Protein AF-A0A963LQV2-F1 (afdb_monomer)

Mean predicted aligned error: 3.37 Å

Sequence (113 aa):
MKPPLTIAIDGPAASGKGTLARLLAGHYGLRHLDTGLTYRAVAKALLDAGQPLDDEAAAEAAARALDLGAMDRAVLADHAVGEAASKVAVMPVVRRALVDKQRAFAASGNGAI

Solvent-accessible surface area (backbone atoms only — not comparable to full-atom values): 6453 Å² total; per-residue (Å²): 132,82,78,56,56,66,50,87,86,84,78,67,87,90,72,50,53,73,59,52,42,52,51,50,14,65,74,72,69,33,47,67,57,71,70,86,48,50,46,18,50,32,31,43,53,31,57,77,68,73,44,66,70,81,40,63,68,62,44,28,52,41,32,65,68,55,62,76,90,73,68,55,62,81,72,45,66,36,66,69,33,45,60,43,11,58,58,41,59,73,37,67,62,29,51,51,39,42,50,55,50,52,52,52,53,31,72,37,87,73,9,19,50

Structure (mmCIF, N/CA/C/O backbone):
data_AF-A0A963LQV2-F1
#
_entry.id   AF-A0A963LQV2-F1
#
loop_
_atom_site.group_PDB
_atom_site.id
_atom_site.type_symbol
_atom_site.label_atom_id
_atom_site.label_alt_id
_atom_site.label_comp_id
_atom_site.label_asym_id
_atom_site.label_entity_id
_atom_site.label_seq_id
_atom_site.pdbx_PDB_ins_code
_atom_site.Cartn_x
_atom_site.Cartn_y
_atom_site.Cartn_z
_atom_site.occupancy
_atom_site.B_iso_or_equiv
_atom_site.auth_seq_id
_atom_site.auth_comp_id
_atom_site.auth_asym_id
_atom_site.auth_atom_id
_atom_site.pdbx_PDB_model_num
ATOM 1 N N . MET A 1 1 ? -21.753 19.835 6.270 1.00 64.31 1 MET A N 1
ATOM 2 C CA . MET A 1 1 ? -21.674 18.402 6.641 1.00 64.31 1 MET A CA 1
ATOM 3 C C . MET A 1 1 ? -20.402 18.170 7.441 1.00 64.31 1 MET A C 1
ATOM 5 O O . MET A 1 1 ? -19.419 18.851 7.177 1.00 64.31 1 MET A O 1
ATOM 9 N N . LYS A 1 2 ? -20.423 17.264 8.425 1.00 72.31 2 LYS A N 1
ATOM 10 C CA . LYS A 1 2 ? -19.220 16.879 9.179 1.00 72.31 2 LYS A CA 1
ATOM 11 C C . LYS A 1 2 ? -18.332 16.002 8.277 1.00 72.31 2 LYS A C 1
ATOM 13 O O . LYS A 1 2 ? -18.893 15.140 7.600 1.00 72.31 2 LYS A O 1
ATOM 18 N N . PRO A 1 3 ? -17.004 16.217 8.226 1.00 78.69 3 PRO A N 1
ATOM 19 C CA . PRO A 1 3 ? -16.119 15.348 7.458 1.00 78.69 3 PRO A CA 1
ATOM 20 C C . PRO A 1 3 ? -16.177 13.903 7.988 1.00 78.69 3 PRO A C 1
ATOM 22 O O . PRO A 1 3 ? -16.439 13.710 9.182 1.00 78.69 3 PRO A O 1
ATOM 25 N N . PRO A 1 4 ? -15.953 12.898 7.121 1.00 87.38 4 PRO A N 1
ATOM 26 C CA . PRO A 1 4 ? -15.939 11.496 7.527 1.00 87.38 4 PRO A CA 1
ATOM 27 C C . PRO A 1 4 ? -14.866 11.242 8.596 1.00 87.38 4 PRO A C 1
ATOM 29 O O . PRO A 1 4 ? -13.792 11.850 8.574 1.00 87.38 4 PRO A O 1
ATOM 32 N N . LEU A 1 5 ? -15.156 10.355 9.553 1.00 93.75 5 LEU A N 1
ATOM 33 C CA . LEU A 1 5 ? -14.223 10.031 10.633 1.00 93.75 5 LEU A CA 1
ATOM 34 C C . LEU A 1 5 ? -13.045 9.232 10.063 1.00 93.75 5 LEU A C 1
ATOM 36 O O . LEU A 1 5 ? -13.233 8.139 9.540 1.00 93.75 5 LEU A O 1
ATOM 40 N N . THR A 1 6 ? -11.837 9.782 10.174 1.00 95.19 6 THR A N 1
ATOM 41 C CA . THR A 1 6 ? -10.597 9.104 9.778 1.00 95.19 6 THR A CA 1
ATOM 42 C C . THR A 1 6 ? -9.726 8.885 11.006 1.00 95.19 6 THR A C 1
ATOM 44 O O . THR A 1 6 ? -9.451 9.838 11.735 1.00 95.19 6 THR A O 1
ATOM 47 N N . ILE A 1 7 ? -9.296 7.647 11.235 1.00 94.94 7 ILE A N 1
ATOM 48 C CA . ILE A 1 7 ? -8.404 7.274 12.338 1.00 94.94 7 ILE A CA 1
ATOM 49 C C . ILE A 1 7 ? -7.127 6.703 11.718 1.00 94.94 7 ILE A C 1
ATOM 51 O O . ILE A 1 7 ? -7.199 5.736 10.984 1.00 94.94 7 ILE A O 1
ATOM 55 N N . ALA A 1 8 ? -5.958 7.276 11.999 1.00 94.81 8 ALA A N 1
ATOM 56 C CA . ALA A 1 8 ? -4.681 6.676 11.604 1.00 94.81 8 ALA A CA 1
ATOM 57 C C . ALA A 1 8 ? -4.061 5.947 12.806 1.00 94.81 8 ALA A C 1
ATOM 59 O O . ALA A 1 8 ? -4.048 6.495 13.910 1.00 94.81 8 ALA A O 1
ATOM 60 N N . ILE A 1 9 ? -3.547 4.726 12.605 1.00 93.06 9 ILE A N 1
ATOM 61 C CA . ILE A 1 9 ? -2.815 3.972 13.636 1.00 93.06 9 ILE A CA 1
ATOM 62 C C . ILE A 1 9 ? -1.384 3.696 13.175 1.00 93.06 9 ILE A C 1
ATOM 64 O O . ILE A 1 9 ? -1.129 2.760 12.415 1.00 93.06 9 ILE A O 1
ATOM 68 N N . ASP A 1 10 ? -0.438 4.441 13.739 1.00 90.69 10 ASP A N 1
ATOM 69 C CA . ASP A 1 10 ? 0.991 4.294 13.469 1.00 90.69 10 ASP A CA 1
ATOM 70 C C . ASP A 1 10 ? 1.747 3.673 14.650 1.00 90.69 10 ASP A C 1
ATOM 72 O O . ASP A 1 10 ? 1.333 3.735 15.808 1.00 90.69 10 ASP A O 1
ATOM 76 N N . GLY A 1 11 ? 2.873 3.024 14.354 1.00 88.00 11 GLY A N 1
ATOM 77 C CA . GLY A 1 11 ? 3.744 2.404 15.355 1.00 88.00 11 GLY A CA 1
ATOM 78 C C . GLY A 1 11 ? 4.558 1.231 14.796 1.00 88.00 11 GLY A C 1
ATOM 79 O O . GLY A 1 11 ? 4.323 0.787 13.668 1.00 88.00 11 GLY A O 1
ATOM 80 N N . PRO A 1 12 ? 5.508 0.686 15.571 1.00 86.50 12 PRO A N 1
ATOM 81 C CA . PRO A 1 12 ? 6.479 -0.298 15.089 1.00 86.50 12 PRO A CA 1
ATOM 82 C C . PRO A 1 12 ? 5.829 -1.612 14.646 1.00 86.50 12 PRO A C 1
ATOM 84 O O . PRO A 1 12 ? 4.694 -1.921 15.014 1.00 86.50 12 PRO A O 1
ATOM 87 N N . ALA A 1 13 ? 6.529 -2.403 13.831 1.00 80.75 13 ALA A N 1
ATOM 88 C CA . ALA A 1 13 ? 6.055 -3.731 13.441 1.00 80.75 13 ALA A CA 1
ATOM 89 C C . ALA A 1 13 ? 5.721 -4.590 14.680 1.00 80.75 13 ALA A C 1
ATOM 91 O O . ALA A 1 13 ? 6.309 -4.416 15.743 1.00 80.75 13 ALA A O 1
ATOM 92 N N . ALA A 1 14 ? 4.740 -5.488 14.548 1.00 81.06 14 ALA A N 1
ATOM 93 C CA . ALA A 1 14 ? 4.278 -6.387 15.614 1.00 81.06 14 ALA A CA 1
ATOM 94 C C . ALA A 1 14 ? 3.717 -5.733 16.904 1.00 81.06 14 ALA A C 1
ATOM 96 O O . ALA A 1 14 ? 3.410 -6.448 17.850 1.00 81.06 14 ALA A O 1
ATOM 97 N N . SER A 1 15 ? 3.453 -4.420 16.943 1.00 89.75 15 SER A N 1
ATOM 98 C CA . SER A 1 15 ? 2.842 -3.756 18.116 1.00 89.75 15 SER A CA 1
ATOM 99 C C . SER A 1 15 ? 1.319 -3.939 18.271 1.00 89.75 15 SER A C 1
ATOM 101 O O . SER A 1 15 ? 0.693 -3.271 19.087 1.00 89.75 15 SER A O 1
ATOM 103 N N . GLY A 1 16 ? 0.689 -4.802 17.466 1.00 89.38 16 GLY A N 1
ATOM 104 C CA . GLY A 1 16 ? -0.754 -5.083 17.546 1.00 89.38 16 GLY A CA 1
ATOM 105 C C . GLY A 1 16 ? -1.682 -4.116 16.791 1.00 89.38 16 GLY A C 1
ATOM 106 O O . GLY A 1 16 ? -2.896 -4.309 16.812 1.00 89.38 16 GLY A O 1
ATOM 107 N N . LYS A 1 17 ? -1.146 -3.126 16.061 1.00 91.50 17 LYS A N 1
ATOM 108 C CA . LYS A 1 17 ? -1.931 -2.098 15.334 1.00 91.50 17 LYS A CA 1
ATOM 109 C C . LYS A 1 17 ? -3.027 -2.658 14.440 1.00 91.50 17 LYS A C 1
ATOM 111 O O . LYS A 1 17 ? -4.154 -2.204 14.526 1.00 91.50 17 LYS A O 1
ATOM 116 N N . GLY A 1 18 ? -2.715 -3.661 13.615 1.00 89.81 18 GLY A N 1
ATOM 117 C CA . GLY A 1 18 ? -3.697 -4.245 12.694 1.00 89.81 18 GLY A CA 1
ATOM 118 C C . GLY A 1 18 ? -4.852 -4.942 13.421 1.00 89.81 18 GLY A C 1
ATOM 119 O O . GLY A 1 18 ? -5.981 -4.947 12.936 1.00 89.81 18 GLY A O 1
ATOM 120 N N . THR A 1 19 ? -4.592 -5.493 14.611 1.00 92.38 19 THR A N 1
ATOM 121 C CA . THR A 1 19 ? -5.643 -6.046 15.472 1.00 92.38 19 THR A CA 1
ATOM 122 C C . THR 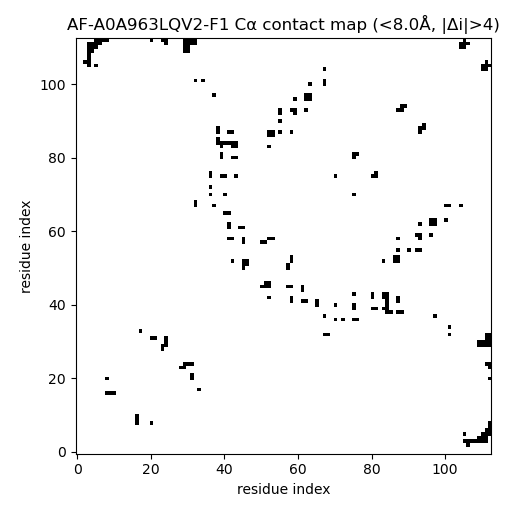A 1 19 ? -6.513 -4.928 16.037 1.00 92.38 19 THR A C 1
ATOM 124 O O . THR A 1 19 ? -7.734 -5.010 15.925 1.00 92.38 19 THR A O 1
ATOM 127 N N . LEU A 1 20 ? -5.904 -3.868 16.579 1.00 94.56 20 LEU A N 1
ATOM 128 C CA . LEU A 1 20 ? -6.632 -2.714 17.109 1.00 94.56 20 LEU A CA 1
ATOM 129 C C . LEU A 1 20 ? -7.454 -1.999 16.022 1.00 94.56 20 LEU A C 1
ATOM 131 O O . LEU A 1 20 ? -8.630 -1.726 16.239 1.00 94.56 20 LEU A O 1
ATOM 135 N N . ALA A 1 21 ? -6.872 -1.769 14.843 1.00 94.12 21 ALA A N 1
ATOM 136 C CA . ALA A 1 21 ? -7.531 -1.140 13.700 1.00 94.12 21 ALA A CA 1
ATOM 137 C C . ALA A 1 21 ? -8.796 -1.902 13.295 1.00 94.12 21 ALA A C 1
ATOM 139 O O . ALA A 1 21 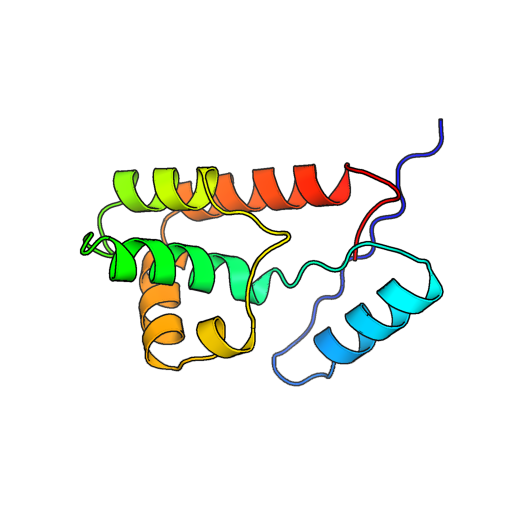? -9.861 -1.310 13.164 1.00 94.12 21 ALA A O 1
ATOM 140 N N . ARG A 1 22 ? -8.717 -3.235 13.192 1.00 93.12 22 ARG A N 1
ATOM 141 C CA . ARG A 1 22 ? -9.871 -4.080 12.858 1.00 93.12 22 ARG A CA 1
ATOM 142 C C . ARG A 1 22 ? -10.965 -4.047 13.931 1.00 93.12 22 ARG A C 1
ATOM 144 O O . ARG A 1 22 ? -12.144 -4.060 13.586 1.00 93.12 22 ARG A O 1
ATOM 151 N N . LEU A 1 23 ? -10.596 -4.006 15.212 1.00 95.88 23 LEU A N 1
ATOM 152 C CA . LEU A 1 23 ? -11.567 -3.896 16.308 1.00 95.88 23 LEU A CA 1
ATOM 153 C C . LEU A 1 23 ? -12.279 -2.538 16.295 1.00 95.88 23 LEU A C 1
ATOM 155 O O . LEU A 1 23 ? -13.502 -2.487 16.393 1.00 95.88 23 LEU A O 1
ATOM 159 N N . LEU A 1 24 ? -11.529 -1.449 16.119 1.00 96.31 24 LEU A N 1
ATOM 160 C CA . LEU A 1 24 ? -12.081 -0.097 16.023 1.00 96.31 24 LEU A CA 1
ATOM 161 C C . LEU A 1 24 ? -12.933 0.084 14.759 1.00 96.31 24 LEU A C 1
ATOM 163 O O . LEU A 1 24 ? -13.993 0.700 14.832 1.00 96.31 24 LEU A O 1
ATOM 167 N N . ALA A 1 25 ? -12.524 -0.507 13.631 1.00 95.19 25 ALA A N 1
ATOM 168 C CA . ALA A 1 25 ? -13.319 -0.555 12.408 1.00 95.19 25 ALA A CA 1
ATOM 169 C C . ALA A 1 25 ? -14.697 -1.173 12.672 1.00 95.19 25 ALA A C 1
ATOM 171 O O . ALA A 1 25 ? -15.713 -0.559 12.366 1.00 95.19 25 ALA A O 1
ATOM 172 N N . GLY A 1 26 ? -14.740 -2.347 13.314 1.00 95.62 26 GLY A N 1
ATOM 173 C CA . GLY A 1 26 ? -15.996 -3.000 13.688 1.00 95.62 26 GLY A CA 1
ATOM 174 C C . GLY A 1 26 ? -16.823 -2.186 14.688 1.00 95.62 26 GLY A C 1
ATOM 175 O O . GLY A 1 26 ? -18.034 -2.074 14.525 1.00 95.62 26 GLY A O 1
ATOM 176 N N . HIS A 1 27 ? -16.178 -1.575 15.686 1.00 95.81 27 HIS A N 1
ATOM 177 C CA . HIS A 1 27 ? -16.853 -0.775 16.711 1.00 95.81 27 HIS A CA 1
ATOM 178 C C . HIS A 1 27 ? -17.526 0.485 16.144 1.00 95.81 27 HIS A C 1
ATOM 180 O O . HIS A 1 27 ? -18.658 0.794 16.507 1.00 95.81 27 HIS A O 1
ATOM 186 N N . TYR A 1 28 ? -16.848 1.199 15.241 1.00 94.50 28 TYR A N 1
ATOM 187 C CA . TYR A 1 28 ? -17.358 2.428 14.623 1.00 94.50 28 TYR A CA 1
ATOM 188 C C . TYR A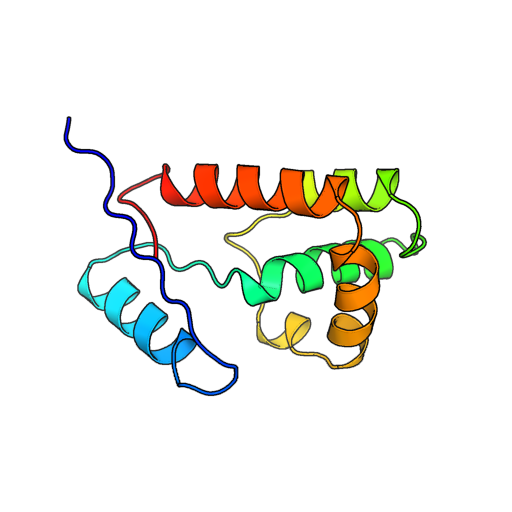 1 28 ? -18.060 2.198 13.275 1.00 94.50 28 TYR A C 1
ATOM 190 O O . TYR A 1 28 ? -18.546 3.152 12.667 1.00 94.50 28 TYR A O 1
ATOM 198 N N . GLY A 1 29 ? -18.099 0.956 12.786 1.00 93.81 29 GLY A N 1
ATOM 199 C CA . GLY A 1 29 ? -18.594 0.616 11.451 1.00 93.81 29 GLY A CA 1
ATOM 200 C C . GLY A 1 29 ? -17.754 1.201 10.310 1.00 93.81 29 GLY A C 1
ATOM 201 O O . GLY A 1 29 ? -18.280 1.394 9.218 1.00 93.81 29 GLY A O 1
ATOM 202 N N . LEU A 1 30 ? -16.482 1.532 10.550 1.00 95.12 30 LEU A N 1
ATOM 203 C CA . LEU A 1 30 ? -15.590 2.138 9.558 1.00 95.12 30 LEU A CA 1
ATOM 204 C C . LEU A 1 30 ? -14.995 1.090 8.619 1.00 95.12 30 LEU A C 1
ATOM 206 O O . LEU A 1 30 ? -14.812 -0.077 8.969 1.00 95.12 30 LEU A O 1
ATOM 210 N N . ARG A 1 31 ? -14.616 1.538 7.424 1.00 94.25 31 ARG A N 1
ATOM 211 C CA . ARG A 1 31 ? -13.813 0.738 6.496 1.00 94.25 31 ARG A CA 1
ATOM 212 C C . ARG A 1 31 ? -12.378 0.651 7.014 1.00 94.25 31 ARG A C 1
ATOM 214 O O . ARG A 1 31 ? -11.841 1.649 7.473 1.00 94.25 31 ARG A O 1
ATOM 221 N N . HIS A 1 32 ? -11.760 -0.521 6.917 1.00 93.94 32 HIS A N 1
ATOM 222 C CA . HIS A 1 32 ? -10.385 -0.746 7.368 1.00 93.94 32 HIS A CA 1
ATOM 223 C C . HIS A 1 32 ? -9.429 -0.803 6.176 1.00 93.94 32 HIS A C 1
ATOM 225 O O . HIS A 1 32 ? -9.668 -1.564 5.236 1.00 93.94 32 HIS A O 1
ATOM 231 N N . LEU A 1 33 ? -8.343 -0.039 6.234 1.00 94.50 33 LEU A N 1
ATOM 232 C CA . LEU A 1 33 ? -7.281 -0.024 5.241 1.00 94.50 33 LEU A CA 1
ATOM 233 C C . LEU A 1 33 ? -5.935 -0.370 5.882 1.00 94.50 33 LEU A C 1
ATOM 235 O O . LEU A 1 33 ? -5.341 0.440 6.585 1.00 94.50 33 LEU A O 1
ATOM 239 N N . ASP A 1 34 ? -5.383 -1.540 5.552 1.00 92.62 34 ASP A N 1
ATOM 240 C CA . ASP A 1 34 ? -3.985 -1.823 5.884 1.00 92.62 34 ASP A CA 1
ATOM 241 C C . ASP A 1 34 ? -3.056 -1.208 4.831 1.00 92.62 34 ASP A C 1
ATOM 243 O O . ASP A 1 34 ? -2.790 -1.789 3.774 1.00 92.62 3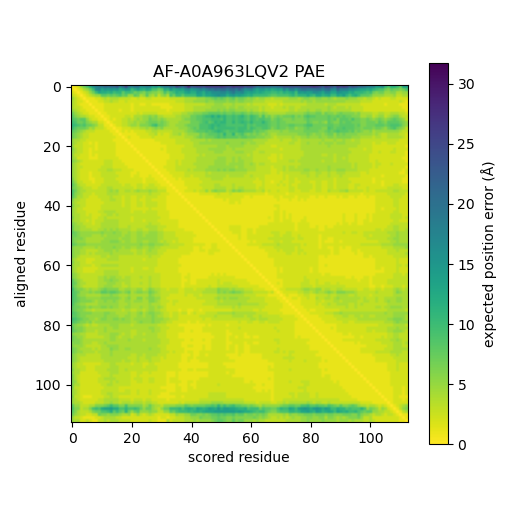4 ASP A O 1
ATOM 247 N N . THR A 1 35 ? -2.538 -0.022 5.141 1.00 91.06 35 THR A N 1
ATOM 248 C CA . THR A 1 35 ? -1.589 0.697 4.284 1.00 91.06 35 THR A CA 1
ATOM 249 C C . THR A 1 35 ? -0.284 -0.077 4.071 1.00 91.06 35 THR A C 1
ATOM 251 O O . THR A 1 35 ? 0.330 0.053 3.010 1.00 91.06 35 THR A O 1
ATOM 254 N N . GLY A 1 36 ? 0.113 -0.951 5.002 1.00 88.31 36 GLY A N 1
ATOM 255 C CA . GLY A 1 36 ? 1.310 -1.789 4.900 1.00 88.31 36 GLY A CA 1
ATOM 256 C C . GLY A 1 36 ? 1.234 -2.856 3.803 1.00 88.31 36 GLY A C 1
ATOM 257 O O . GLY A 1 36 ? 2.269 -3.349 3.351 1.00 88.31 36 GLY A O 1
ATOM 258 N N . LEU A 1 37 ? 0.031 -3.186 3.327 1.00 94.19 37 LEU A N 1
ATOM 259 C CA . LEU A 1 37 ? -0.173 -4.121 2.217 1.00 94.19 37 LEU A CA 1
ATOM 260 C C . LEU A 1 37 ? -0.148 -3.445 0.842 1.00 94.19 37 LEU A C 1
ATOM 262 O O . LEU A 1 37 ? -0.047 -4.132 -0.169 1.00 94.19 37 LEU A O 1
ATOM 266 N N . THR A 1 38 ? -0.199 -2.114 0.776 1.00 97.12 38 THR A N 1
ATOM 267 C CA . THR A 1 38 ? -0.399 -1.405 -0.500 1.00 97.12 38 THR A CA 1
ATOM 268 C C . THR A 1 38 ? 0.782 -1.553 -1.458 1.00 97.12 38 THR A C 1
ATOM 270 O O . THR A 1 38 ? 0.584 -1.924 -2.611 1.00 97.12 38 THR A O 1
ATOM 273 N N . TYR A 1 39 ? 2.019 -1.381 -0.984 1.00 97.62 39 TYR A N 1
ATOM 274 C CA . TYR A 1 39 ? 3.215 -1.624 -1.805 1.00 97.62 39 TYR A CA 1
ATOM 275 C C . TYR A 1 39 ? 3.364 -3.097 -2.202 1.00 97.62 39 TYR A C 1
ATOM 277 O O . TYR A 1 39 ? 3.778 -3.398 -3.318 1.00 97.62 39 TYR A O 1
ATOM 285 N N . ARG A 1 40 ? 2.976 -4.020 -1.312 1.00 97.94 40 ARG A N 1
ATOM 286 C CA . ARG A 1 40 ? 2.947 -5.462 -1.604 1.00 97.94 40 ARG A CA 1
ATOM 287 C C . ARG A 1 40 ? 1.970 -5.770 -2.727 1.00 97.94 40 ARG A C 1
ATOM 289 O O . ARG A 1 40 ? 2.301 -6.540 -3.617 1.00 97.94 40 ARG A O 1
ATOM 296 N N . ALA A 1 41 ? 0.803 -5.134 -2.723 1.00 98.12 41 ALA A N 1
ATOM 297 C CA . ALA A 1 41 ? -0.188 -5.316 -3.771 1.00 98.12 41 ALA A CA 1
ATOM 298 C C . ALA A 1 41 ? 0.288 -4.778 -5.129 1.00 98.12 41 ALA A C 1
ATOM 300 O O . ALA A 1 41 ? 0.073 -5.436 -6.142 1.00 98.12 41 ALA A O 1
ATOM 301 N N . VAL A 1 42 ? 1.000 -3.643 -5.152 1.00 98.38 42 VAL A N 1
ATOM 302 C CA . VAL A 1 42 ? 1.636 -3.128 -6.380 1.00 98.38 42 VAL A CA 1
ATOM 303 C C . VAL A 1 42 ? 2.680 -4.108 -6.908 1.00 98.38 42 VAL A C 1
ATOM 305 O O . VAL A 1 42 ? 2.621 -4.499 -8.069 1.00 98.38 42 VAL A O 1
ATOM 308 N N . ALA A 1 43 ? 3.603 -4.555 -6.053 1.00 98.25 43 ALA A N 1
ATOM 309 C CA . ALA A 1 43 ? 4.629 -5.515 -6.449 1.00 98.25 43 ALA A CA 1
ATOM 310 C C . ALA A 1 43 ? 4.021 -6.831 -6.953 1.00 98.25 43 ALA A C 1
ATOM 312 O O . ALA A 1 43 ? 4.425 -7.341 -7.992 1.00 98.25 43 ALA A O 1
ATOM 313 N N . LYS A 1 44 ? 3.004 -7.349 -6.258 1.00 98.12 44 LYS A N 1
ATOM 314 C CA . LYS A 1 44 ? 2.265 -8.549 -6.658 1.00 98.12 44 LYS A CA 1
ATOM 315 C C . LYS A 1 44 ? 1.604 -8.381 -8.028 1.00 98.12 44 LYS A C 1
ATOM 317 O O . LYS A 1 44 ? 1.693 -9.290 -8.841 1.00 98.12 44 LYS A O 1
ATOM 322 N N . ALA A 1 45 ? 1.003 -7.223 -8.306 1.00 98.00 45 ALA A N 1
ATOM 323 C CA . ALA A 1 45 ? 0.410 -6.936 -9.611 1.00 98.00 45 ALA A CA 1
ATOM 324 C C . ALA A 1 45 ? 1.454 -6.915 -10.742 1.00 98.00 45 ALA A C 1
ATOM 326 O O . ALA A 1 45 ? 1.185 -7.432 -11.823 1.00 98.00 45 ALA A O 1
ATOM 327 N N . LEU A 1 46 ? 2.652 -6.373 -10.493 1.00 98.38 46 LEU A N 1
ATOM 328 C CA . LEU A 1 46 ? 3.753 -6.416 -11.464 1.00 98.38 46 LEU A CA 1
ATOM 329 C C . LEU A 1 46 ? 4.246 -7.846 -11.702 1.00 98.38 46 LEU A C 1
ATOM 331 O O . LEU A 1 46 ? 4.408 -8.246 -12.851 1.00 98.38 46 LEU A O 1
ATOM 335 N N . LEU A 1 47 ? 4.429 -8.627 -10.632 1.00 97.69 47 LEU A N 1
ATOM 336 C CA . LEU A 1 47 ? 4.848 -10.028 -10.720 1.00 97.69 47 L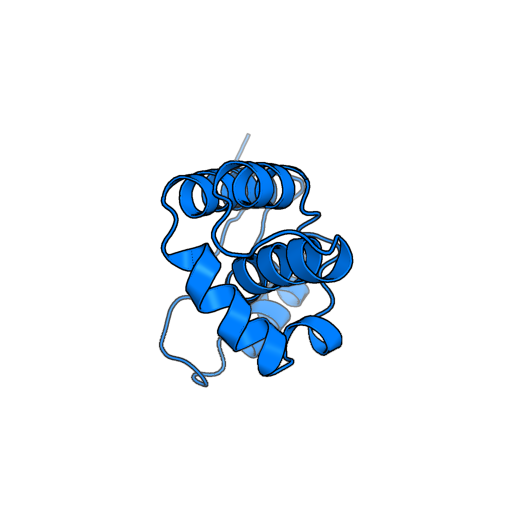EU A CA 1
ATOM 337 C C . LEU A 1 47 ? 3.840 -10.874 -11.509 1.00 97.69 47 LEU A C 1
ATOM 339 O O . LEU A 1 47 ? 4.239 -11.607 -12.410 1.00 97.69 47 LEU A O 1
ATOM 343 N N . ASP A 1 48 ? 2.546 -10.732 -11.218 1.00 96.94 48 ASP A N 1
ATOM 344 C CA . ASP A 1 48 ? 1.475 -11.438 -11.931 1.00 96.94 48 ASP A CA 1
ATOM 345 C C . ASP A 1 48 ? 1.427 -11.057 -13.422 1.00 96.94 48 ASP A C 1
ATOM 347 O O . ASP A 1 48 ? 1.109 -11.891 -14.268 1.00 96.94 48 ASP A O 1
ATOM 351 N N . ALA A 1 49 ? 1.762 -9.805 -13.751 1.00 97.38 49 ALA A N 1
ATOM 352 C CA . ALA A 1 49 ? 1.817 -9.295 -15.120 1.00 97.38 49 ALA A CA 1
ATOM 353 C C . ALA A 1 49 ? 3.162 -9.556 -15.829 1.00 97.38 49 ALA A C 1
ATOM 355 O O . ALA A 1 49 ? 3.328 -9.147 -16.981 1.00 97.38 49 ALA A O 1
ATOM 356 N N . GLY A 1 50 ? 4.132 -10.189 -15.156 1.00 97.75 50 GLY A N 1
ATOM 357 C CA . GLY A 1 50 ? 5.482 -10.404 -15.683 1.00 97.75 50 GLY A CA 1
ATOM 358 C C . GLY A 1 50 ? 6.256 -9.109 -15.966 1.00 97.75 50 GLY A C 1
ATOM 359 O O . GLY A 1 50 ? 7.144 -9.104 -16.815 1.00 97.75 50 GLY A O 1
ATOM 360 N N . GLN A 1 51 ? 5.901 -8.008 -15.299 1.00 98.06 51 GLN A N 1
ATOM 361 C CA . GLN A 1 51 ? 6.523 -6.698 -15.485 1.00 98.06 51 GLN A CA 1
ATOM 362 C C . GLN A 1 51 ? 7.756 -6.525 -14.581 1.00 98.06 51 GLN A C 1
ATOM 364 O O . GLN A 1 51 ? 7.768 -7.037 -13.454 1.00 98.06 51 GLN A O 1
ATOM 369 N N . PRO A 1 52 ? 8.787 -5.785 -15.030 1.00 97.75 52 PRO A N 1
ATOM 370 C CA . PRO A 1 52 ? 9.944 -5.474 -14.199 1.00 97.75 52 PRO A CA 1
ATOM 371 C C . PRO A 1 52 ? 9.553 -4.669 -12.952 1.00 97.75 52 PRO A C 1
ATOM 373 O O . PRO A 1 52 ? 8.719 -3.768 -13.003 1.00 97.75 52 PRO A O 1
ATOM 376 N N . LEU A 1 53 ? 10.181 -4.979 -11.814 1.00 97.88 53 LEU A N 1
ATOM 377 C CA . LEU A 1 53 ? 9.934 -4.279 -10.543 1.00 97.88 53 LEU A CA 1
ATOM 378 C C . LEU A 1 53 ? 10.619 -2.909 -10.460 1.00 97.88 53 LEU A C 1
ATOM 380 O O . LEU A 1 53 ? 10.387 -2.182 -9.498 1.00 97.88 53 LEU A O 1
ATOM 384 N N . ASP A 1 54 ? 11.492 -2.597 -11.414 1.00 96.69 54 ASP A N 1
ATOM 385 C CA . ASP A 1 54 ? 12.216 -1.337 -11.574 1.00 96.69 54 ASP A CA 1
ATOM 386 C C . ASP A 1 54 ? 11.627 -0.436 -12.677 1.00 96.69 54 ASP A C 1
ATOM 388 O O . ASP A 1 54 ? 12.086 0.691 -12.853 1.00 96.69 54 ASP A O 1
ATOM 392 N N . ASP A 1 55 ? 10.570 -0.878 -13.367 1.00 98.00 55 ASP A N 1
ATOM 393 C CA . ASP A 1 55 ? 9.815 -0.039 -14.299 1.00 98.00 55 ASP A CA 1
ATOM 394 C C . ASP A 1 55 ? 8.860 0.884 -13.524 1.00 98.00 55 ASP A C 1
ATOM 396 O O . ASP A 1 55 ? 7.769 0.493 -13.095 1.00 98.00 55 ASP A O 1
ATOM 400 N N . GLU A 1 56 ? 9.278 2.138 -13.342 1.00 98.06 56 GLU A N 1
ATOM 401 C CA . GLU A 1 56 ? 8.493 3.152 -12.632 1.00 98.06 56 GLU A CA 1
ATOM 402 C C . GLU A 1 56 ? 7.127 3.423 -13.278 1.00 98.06 56 GLU A C 1
ATOM 404 O O . GLU A 1 56 ? 6.152 3.666 -12.560 1.00 98.06 56 GLU A O 1
ATOM 409 N N . ALA A 1 57 ? 7.026 3.367 -14.609 1.00 98.25 57 ALA A N 1
ATOM 410 C CA . ALA A 1 57 ? 5.781 3.653 -15.315 1.00 98.25 57 ALA A CA 1
ATOM 411 C C . ALA A 1 57 ? 4.772 2.513 -15.126 1.00 98.25 57 ALA A C 1
ATOM 413 O O . ALA A 1 57 ? 3.600 2.763 -14.818 1.00 98.25 57 ALA A O 1
ATOM 414 N N . ALA A 1 58 ? 5.229 1.262 -15.238 1.00 98.44 58 ALA A N 1
ATOM 415 C CA . ALA A 1 58 ? 4.407 0.091 -14.948 1.00 98.44 58 ALA A CA 1
ATOM 416 C C . ALA A 1 58 ? 3.968 0.071 -13.474 1.00 98.44 58 ALA A C 1
ATOM 418 O O . ALA A 1 58 ? 2.791 -0.157 -13.174 1.00 98.44 58 ALA A O 1
ATOM 419 N N . ALA A 1 59 ? 4.884 0.369 -12.548 1.00 98.56 59 ALA A N 1
ATOM 420 C CA . ALA A 1 59 ? 4.594 0.413 -11.118 1.00 98.56 59 ALA A CA 1
ATOM 421 C C . ALA A 1 59 ? 3.588 1.519 -10.757 1.00 98.56 59 ALA A C 1
ATOM 423 O O . ALA A 1 59 ? 2.670 1.288 -9.964 1.00 98.56 59 ALA A O 1
ATOM 424 N N . GLU A 1 60 ? 3.708 2.709 -11.353 1.00 98.62 60 GLU A N 1
ATOM 425 C CA . GLU A 1 60 ? 2.736 3.790 -11.175 1.00 98.62 60 GLU A CA 1
ATOM 426 C C . GLU A 1 60 ? 1.354 3.396 -11.713 1.00 98.62 60 GLU A C 1
ATOM 428 O O . GLU A 1 60 ? 0.346 3.604 -11.029 1.00 98.62 60 GLU A O 1
ATOM 433 N N . ALA A 1 61 ? 1.288 2.795 -12.905 1.00 98.56 61 ALA A N 1
ATOM 434 C CA . ALA A 1 61 ? 0.032 2.325 -13.484 1.00 98.56 61 ALA A CA 1
ATOM 435 C C . ALA A 1 61 ? -0.645 1.276 -12.585 1.00 98.56 61 ALA A C 1
ATOM 437 O O . ALA A 1 61 ? -1.83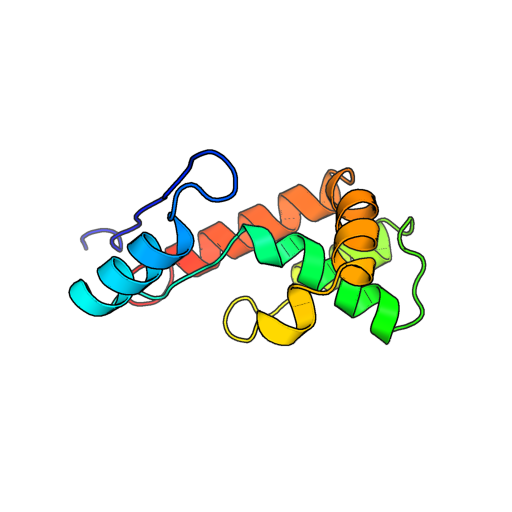5 1.399 -12.278 1.00 98.56 61 ALA A O 1
ATOM 438 N N . ALA A 1 62 ? 0.121 0.304 -12.081 1.00 98.44 62 ALA A N 1
ATOM 439 C CA . ALA A 1 62 ? -0.362 -0.696 -11.132 1.00 98.44 62 ALA A CA 1
ATOM 440 C C . ALA A 1 62 ? -0.870 -0.052 -9.828 1.00 98.44 62 ALA A C 1
ATOM 442 O O . ALA A 1 62 ? -1.968 -0.365 -9.363 1.00 98.44 62 ALA A O 1
ATOM 443 N N . ALA A 1 63 ? -0.130 0.910 -9.266 1.00 98.38 63 ALA A N 1
ATOM 444 C CA . ALA A 1 63 ? -0.551 1.651 -8.076 1.00 98.38 63 ALA A CA 1
ATOM 445 C C . ALA A 1 63 ? -1.863 2.416 -8.298 1.00 98.38 63 ALA A C 1
ATOM 447 O O . ALA A 1 63 ? -2.750 2.389 -7.442 1.00 98.38 63 ALA A O 1
ATOM 448 N N . ARG A 1 64 ? -2.029 3.062 -9.458 1.00 98.19 64 ARG A N 1
ATOM 449 C CA . ARG A 1 64 ? -3.258 3.787 -9.817 1.00 98.19 64 ARG A CA 1
ATOM 450 C C . ARG A 1 64 ? -4.446 2.850 -10.025 1.00 98.19 64 ARG A C 1
ATOM 452 O O . ARG A 1 64 ? -5.555 3.207 -9.626 1.00 98.19 64 ARG A O 1
ATOM 459 N N . ALA A 1 65 ? -4.227 1.652 -10.560 1.00 97.56 65 ALA A N 1
ATOM 460 C CA . ALA A 1 65 ? -5.270 0.650 -10.782 1.00 97.56 65 ALA A CA 1
ATOM 461 C C . ALA A 1 65 ? -5.674 -0.126 -9.511 1.00 97.56 65 ALA A C 1
ATOM 463 O O . ALA A 1 65 ? -6.786 -0.637 -9.439 1.00 97.56 65 ALA A O 1
ATOM 464 N N . LEU A 1 66 ? -4.823 -0.164 -8.479 1.00 97.06 66 LEU A N 1
ATOM 465 C CA . LEU A 1 66 ? -4.983 -1.033 -7.305 1.00 97.06 66 LEU A CA 1
ATOM 466 C C . LEU A 1 66 ? -6.315 -0.874 -6.545 1.00 97.06 66 LEU A C 1
ATOM 468 O O . LEU A 1 66 ? -6.559 0.174 -5.953 1.00 97.06 66 LEU A O 1
ATOM 472 N N . ASP A 1 67 ? -7.136 -1.912 -6.433 1.00 94.69 67 ASP A N 1
ATOM 473 C CA . ASP A 1 67 ? -8.297 -1.865 -5.538 1.00 94.69 67 ASP A CA 1
ATOM 474 C C . ASP A 1 67 ? -7.884 -2.073 -4.068 1.00 94.69 67 ASP A C 1
ATOM 476 O O . ASP A 1 67 ? -7.542 -3.174 -3.638 1.00 94.69 67 ASP A O 1
ATOM 480 N N . LEU A 1 68 ? -7.941 -0.995 -3.279 1.00 93.50 68 LEU A N 1
ATOM 481 C CA . LEU A 1 68 ? -7.615 -1.017 -1.851 1.00 93.50 68 LEU A CA 1
ATOM 482 C C . LEU A 1 68 ? -8.639 -1.791 -1.004 1.00 93.50 68 LEU A C 1
ATOM 484 O O . LEU A 1 68 ? -8.311 -2.195 0.109 1.00 93.50 68 LEU A O 1
ATOM 488 N N . GLY A 1 69 ? -9.867 -1.987 -1.496 1.00 89.38 69 GLY A N 1
ATOM 489 C CA . GLY A 1 69 ? -10.914 -2.734 -0.796 1.00 89.38 69 GLY A CA 1
ATOM 490 C C . GLY A 1 69 ? -10.824 -4.252 -0.971 1.00 89.38 69 GLY A C 1
ATOM 491 O O . GLY A 1 69 ? -11.409 -4.980 -0.175 1.00 89.38 69 GLY A O 1
ATOM 492 N N . ALA A 1 70 ? -10.077 -4.724 -1.974 1.00 89.62 70 ALA A N 1
ATOM 493 C CA . ALA A 1 70 ? -9.997 -6.135 -2.359 1.00 89.62 70 ALA A CA 1
ATOM 494 C C . ALA A 1 70 ? -8.614 -6.766 -2.101 1.00 89.62 70 ALA A C 1
ATOM 496 O O . ALA A 1 70 ? -8.274 -7.798 -2.676 1.00 89.62 70 ALA A O 1
ATOM 497 N N . MET A 1 71 ? -7.791 -6.153 -1.243 1.00 93.75 71 MET A N 1
ATOM 498 C CA . MET A 1 71 ? -6.461 -6.675 -0.919 1.00 93.75 71 MET A CA 1
ATOM 499 C C . MET A 1 71 ? -6.548 -7.913 -0.015 1.00 93.75 71 MET A C 1
ATOM 501 O O . MET A 1 71 ? -6.973 -7.826 1.139 1.00 93.75 71 MET A O 1
ATOM 505 N N . ASP A 1 72 ? -6.066 -9.054 -0.508 1.00 91.62 72 ASP A N 1
ATOM 506 C CA . ASP A 1 72 ? -5.970 -10.285 0.278 1.00 91.62 72 ASP A CA 1
ATOM 507 C C . ASP A 1 72 ? -4.670 -10.322 1.097 1.00 91.62 72 ASP A C 1
ATOM 509 O O . ASP A 1 72 ? -3.568 -10.495 0.571 1.00 91.62 72 ASP A O 1
ATOM 513 N N . ARG A 1 73 ? -4.796 -10.199 2.422 1.00 90.12 73 ARG A N 1
ATOM 514 C CA . ARG A 1 73 ? -3.653 -10.275 3.340 1.00 90.12 73 ARG A CA 1
ATOM 515 C C . ARG A 1 73 ? -2.905 -11.602 3.247 1.00 90.12 73 ARG A C 1
ATOM 517 O O . ARG A 1 73 ? -1.686 -11.575 3.375 1.00 90.12 73 ARG A O 1
ATOM 524 N N . ALA A 1 74 ? -3.596 -12.732 3.106 1.00 91.06 74 ALA A N 1
ATOM 525 C CA . ALA A 1 74 ? -2.951 -14.043 3.130 1.00 91.06 74 ALA A CA 1
ATOM 526 C C . ALA A 1 74 ? -1.984 -14.189 1.951 1.00 91.06 74 ALA A C 1
ATOM 528 O O . ALA A 1 74 ? -0.857 -14.640 2.132 1.00 91.06 74 ALA A O 1
ATOM 529 N N . VAL A 1 75 ? -2.394 -13.702 0.779 1.00 92.31 75 VAL A N 1
ATOM 530 C CA . VAL A 1 75 ? -1.558 -13.668 -0.427 1.00 92.31 75 VAL A CA 1
ATOM 531 C C . VAL A 1 75 ? -0.432 -12.641 -0.293 1.00 92.31 75 VAL A C 1
ATOM 533 O O . VAL A 1 75 ? 0.719 -12.924 -0.613 1.00 92.31 75 VAL A O 1
ATOM 536 N N . LEU A 1 76 ? -0.735 -11.437 0.198 1.00 95.00 76 LEU A N 1
ATOM 537 C CA . LEU A 1 76 ? 0.237 -10.338 0.245 1.00 95.00 76 LEU A CA 1
ATOM 538 C C . LEU A 1 76 ? 1.267 -10.461 1.378 1.00 95.00 76 LEU A C 1
ATOM 540 O O . LEU A 1 76 ? 2.302 -9.792 1.339 1.00 95.00 76 LEU A O 1
ATOM 544 N N . ALA A 1 77 ? 1.004 -11.292 2.389 1.00 91.44 77 ALA A N 1
ATOM 545 C CA . ALA A 1 77 ? 1.931 -11.564 3.486 1.00 91.44 77 ALA A CA 1
ATOM 546 C C . ALA A 1 77 ? 3.129 -12.433 3.073 1.00 91.44 77 ALA A C 1
ATOM 548 O O . ALA A 1 77 ? 4.079 -12.535 3.850 1.00 91.44 77 ALA A O 1
ATOM 549 N N . ASP A 1 78 ? 3.111 -13.012 1.869 1.00 94.25 78 ASP A N 1
ATOM 550 C CA . ASP A 1 78 ? 4.212 -13.807 1.337 1.00 94.25 78 ASP A CA 1
ATOM 551 C C . ASP A 1 78 ? 5.556 -13.047 1.373 1.00 94.25 78 ASP A C 1
ATOM 553 O O . ASP A 1 78 ? 5.630 -11.820 1.197 1.00 94.25 78 ASP A O 1
ATOM 557 N N . HIS A 1 79 ? 6.634 -13.783 1.653 1.00 92.88 79 HIS A N 1
ATOM 558 C CA . HIS A 1 79 ? 7.967 -13.209 1.810 1.00 92.88 79 HIS A CA 1
ATOM 559 C C . HIS A 1 79 ? 8.517 -12.659 0.487 1.00 92.88 79 HIS A C 1
ATOM 561 O O . HIS A 1 79 ? 9.031 -11.541 0.473 1.00 92.88 79 HIS A O 1
ATOM 567 N N . ALA A 1 80 ? 8.337 -13.373 -0.628 1.00 94.19 80 ALA A N 1
ATOM 568 C CA . ALA A 1 80 ? 8.821 -12.942 -1.938 1.00 94.19 80 ALA A CA 1
ATOM 569 C C . ALA A 1 80 ? 8.100 -11.671 -2.413 1.00 94.19 80 ALA A C 1
ATOM 571 O O . ALA A 1 80 ? 8.729 -10.755 -2.948 1.00 94.19 80 ALA A O 1
ATOM 572 N N . VAL A 1 81 ? 6.795 -11.563 -2.135 1.00 96.44 81 VAL A N 1
ATOM 573 C CA . VAL A 1 81 ? 6.027 -10.329 -2.374 1.00 96.44 81 VAL A CA 1
ATOM 574 C C . VAL A 1 81 ? 6.548 -9.184 -1.502 1.00 96.44 81 VAL A C 1
ATOM 576 O O . VAL A 1 81 ? 6.614 -8.043 -1.955 1.00 96.44 81 VAL A O 1
ATOM 579 N N . GLY A 1 82 ? 6.948 -9.472 -0.261 1.00 95.25 82 GLY A N 1
ATOM 580 C CA . GLY A 1 82 ? 7.570 -8.500 0.638 1.00 95.25 82 GLY A CA 1
ATOM 581 C C . GLY A 1 82 ? 8.885 -7.932 0.104 1.00 95.25 82 GLY A C 1
ATOM 582 O O . GLY A 1 82 ? 9.055 -6.715 0.085 1.00 95.25 82 GLY A O 1
ATOM 583 N N . GLU A 1 83 ? 9.779 -8.788 -0.383 1.00 95.75 83 GLU A N 1
ATOM 584 C CA . GLU A 1 83 ? 11.047 -8.360 -0.989 1.00 95.75 83 GLU A CA 1
ATOM 585 C C . GLU A 1 83 ? 10.821 -7.530 -2.260 1.00 95.75 83 GLU A C 1
ATOM 587 O O . GLU A 1 83 ? 11.448 -6.487 -2.462 1.00 95.75 83 GLU A O 1
ATOM 592 N N . ALA A 1 84 ? 9.864 -7.938 -3.097 1.00 97.19 84 ALA A N 1
ATOM 593 C CA . ALA A 1 84 ? 9.472 -7.175 -4.276 1.00 97.19 84 ALA A CA 1
ATOM 594 C C . ALA A 1 84 ? 8.860 -5.808 -3.910 1.00 97.19 84 ALA A C 1
ATOM 596 O O . ALA A 1 84 ? 9.147 -4.802 -4.562 1.00 97.19 84 ALA A O 1
ATOM 597 N N . ALA A 1 85 ? 8.075 -5.744 -2.829 1.00 97.81 85 ALA A N 1
ATOM 598 C CA . ALA A 1 85 ? 7.481 -4.508 -2.324 1.00 97.81 85 ALA A CA 1
ATOM 599 C C . ALA A 1 85 ? 8.541 -3.459 -1.955 1.00 97.81 85 ALA A C 1
ATOM 601 O O . ALA A 1 85 ? 8.357 -2.275 -2.236 1.00 97.81 85 ALA A O 1
ATOM 602 N N . SER A 1 86 ? 9.664 -3.881 -1.368 1.00 96.06 86 SER A N 1
ATOM 603 C CA . SER A 1 86 ? 10.772 -2.984 -1.018 1.00 96.06 86 SER A CA 1
ATOM 604 C C . SER A 1 86 ? 11.362 -2.279 -2.245 1.00 96.06 86 SER A C 1
ATOM 606 O O . SER A 1 86 ? 11.719 -1.105 -2.155 1.00 96.06 86 SER A O 1
ATOM 608 N N . LYS A 1 87 ? 11.403 -2.952 -3.405 1.00 96.88 87 LYS A N 1
ATOM 609 C CA . LYS A 1 87 ? 11.902 -2.377 -4.667 1.00 96.88 87 LYS A CA 1
ATOM 610 C C . LYS A 1 87 ? 10.963 -1.324 -5.254 1.00 96.88 87 LYS A C 1
ATOM 612 O O . LYS A 1 87 ? 11.430 -0.312 -5.756 1.00 96.88 87 LYS A O 1
ATOM 617 N N . VAL A 1 88 ? 9.648 -1.515 -5.146 1.00 97.69 88 VAL A N 1
ATOM 618 C CA . VAL A 1 88 ? 8.674 -0.524 -5.646 1.00 97.69 88 VAL A CA 1
ATOM 619 C C . VAL A 1 88 ? 8.457 0.631 -4.662 1.00 97.69 88 VAL A C 1
ATOM 621 O O . VAL A 1 88 ? 8.132 1.745 -5.063 1.00 97.69 88 VAL A O 1
ATOM 624 N N . ALA A 1 89 ? 8.655 0.407 -3.359 1.00 96.88 89 ALA A N 1
ATOM 625 C CA . ALA A 1 89 ? 8.390 1.406 -2.319 1.00 96.88 89 ALA A CA 1
ATOM 626 C C . ALA A 1 89 ? 9.368 2.594 -2.318 1.00 96.88 89 ALA A C 1
ATOM 628 O O . ALA A 1 89 ? 9.053 3.649 -1.749 1.00 96.88 89 ALA A O 1
ATOM 629 N N . VAL A 1 90 ? 10.540 2.438 -2.944 1.00 97.25 90 VAL A N 1
ATOM 630 C CA . VAL A 1 90 ? 11.512 3.529 -3.108 1.00 97.25 90 VAL A CA 1
ATOM 631 C C . VAL A 1 90 ? 11.121 4.501 -4.223 1.00 97.25 90 VAL A C 1
ATOM 633 O O . VAL A 1 90 ? 11.587 5.637 -4.210 1.00 97.25 90 VAL A O 1
ATOM 636 N N . MET A 1 91 ? 10.232 4.103 -5.141 1.00 98.12 91 MET A N 1
ATOM 637 C CA . MET A 1 91 ? 9.820 4.916 -6.288 1.00 98.12 91 MET A CA 1
ATOM 638 C C . MET A 1 91 ? 8.878 6.052 -5.852 1.00 98.12 91 MET A C 1
ATOM 640 O O . MET A 1 91 ? 7.761 5.786 -5.386 1.00 98.12 91 MET A O 1
ATOM 644 N N . PRO A 1 92 ? 9.254 7.335 -6.019 1.00 98.31 92 PRO A N 1
ATOM 645 C CA . PRO A 1 92 ? 8.419 8.459 -5.590 1.00 98.31 92 PRO A CA 1
ATOM 646 C C . PRO A 1 92 ? 7.042 8.493 -6.266 1.00 98.31 92 PRO A C 1
ATOM 648 O O . PRO A 1 92 ? 6.051 8.867 -5.631 1.00 98.31 92 PRO A O 1
ATOM 651 N N . VAL A 1 93 ? 6.965 8.074 -7.533 1.00 98.12 93 VAL A N 1
ATOM 652 C CA . VAL A 1 93 ? 5.715 8.036 -8.307 1.00 98.12 93 VAL A CA 1
ATOM 653 C C . VAL A 1 93 ? 4.699 7.053 -7.718 1.00 98.12 93 VAL A C 1
ATOM 655 O O . VAL A 1 93 ? 3.529 7.408 -7.557 1.00 98.12 93 VAL A O 1
ATOM 658 N N . VAL A 1 94 ? 5.158 5.877 -7.273 1.00 98.38 94 VAL A N 1
ATOM 659 C CA . VAL A 1 94 ? 4.332 4.859 -6.603 1.00 98.38 94 VAL A CA 1
ATOM 660 C C . VAL A 1 94 ? 3.829 5.385 -5.263 1.00 98.38 94 VAL A C 1
ATOM 662 O O . VAL A 1 94 ? 2.632 5.317 -4.979 1.00 98.38 94 VAL A O 1
ATOM 665 N N . ARG A 1 95 ? 4.722 5.970 -4.451 1.00 98.00 95 ARG A N 1
ATOM 666 C CA . ARG A 1 95 ? 4.363 6.545 -3.142 1.00 98.00 95 ARG A CA 1
ATOM 667 C C . ARG A 1 95 ? 3.264 7.597 -3.281 1.00 98.00 95 ARG A C 1
ATOM 669 O O . ARG A 1 95 ? 2.287 7.561 -2.537 1.00 98.00 95 ARG A O 1
ATOM 676 N N . ARG A 1 96 ? 3.404 8.513 -4.246 1.00 98.38 96 ARG A N 1
ATOM 677 C CA . ARG A 1 96 ? 2.410 9.560 -4.522 1.00 98.38 96 ARG A CA 1
ATOM 678 C C . ARG A 1 96 ? 1.063 8.961 -4.926 1.00 98.38 96 ARG A C 1
ATOM 680 O O . ARG A 1 96 ? 0.055 9.301 -4.317 1.00 98.38 96 ARG A O 1
ATOM 687 N N . ALA A 1 97 ? 1.058 8.032 -5.883 1.00 98.31 97 ALA A N 1
ATOM 688 C CA . ALA A 1 97 ? -0.168 7.379 -6.338 1.00 98.31 97 ALA A CA 1
ATOM 689 C C . ALA A 1 97 ? -0.901 6.659 -5.191 1.00 98.31 97 ALA A C 1
ATOM 691 O O . ALA A 1 97 ? -2.112 6.814 -5.039 1.00 98.31 97 ALA A O 1
ATOM 692 N N . LEU A 1 98 ? -0.179 5.920 -4.343 1.00 98.00 98 LEU A N 1
ATOM 693 C CA . LEU A 1 98 ? -0.779 5.218 -3.207 1.00 98.00 98 LEU A CA 1
ATOM 694 C C . LEU A 1 98 ? -1.315 6.173 -2.135 1.00 98.00 98 LEU A C 1
ATOM 696 O O . LEU A 1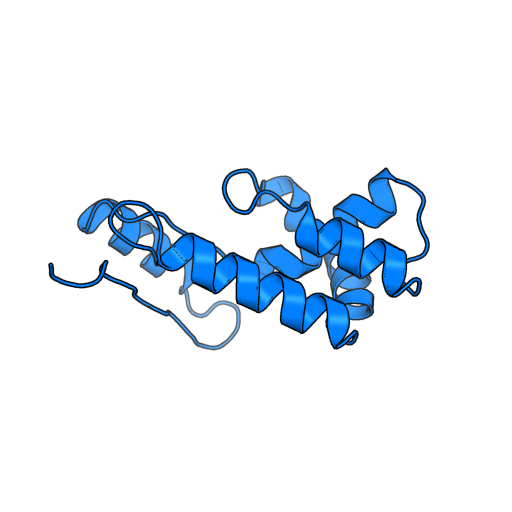 98 ? -2.406 5.933 -1.623 1.00 98.00 98 LEU A O 1
ATOM 700 N N . VAL A 1 99 ? -0.611 7.267 -1.826 1.00 97.12 99 VAL A N 1
ATOM 701 C CA .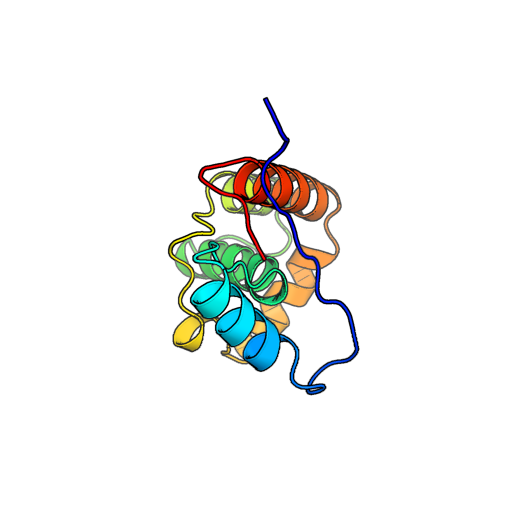 VAL A 1 99 ? -1.105 8.296 -0.891 1.00 97.12 99 VAL A CA 1
ATOM 702 C C . VAL A 1 99 ? -2.408 8.917 -1.3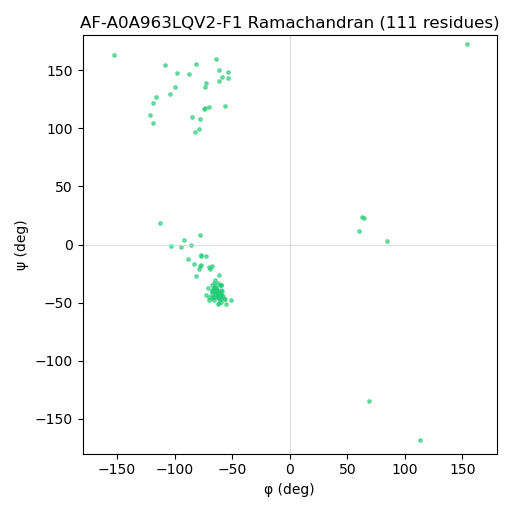94 1.00 97.12 99 VAL A C 1
ATOM 704 O O . VAL A 1 99 ? -3.354 9.067 -0.617 1.00 97.12 99 VAL A O 1
ATOM 707 N N . ASP A 1 100 ? -2.496 9.233 -2.686 1.00 97.31 100 ASP A N 1
ATOM 708 C CA . ASP A 1 100 ? -3.717 9.783 -3.279 1.00 97.31 100 ASP A CA 1
ATOM 709 C C . ASP A 1 100 ? -4.886 8.793 -3.158 1.00 97.31 100 ASP A C 1
ATOM 711 O O . ASP A 1 100 ? -5.990 9.173 -2.758 1.00 97.31 100 ASP A O 1
ATOM 715 N N . LYS A 1 101 ? -4.639 7.496 -3.393 1.00 96.69 101 LYS A N 1
ATOM 716 C CA . LYS A 1 101 ? -5.660 6.452 -3.213 1.00 96.69 101 LYS A CA 1
ATOM 717 C C . LYS A 1 101 ? -6.065 6.246 -1.759 1.00 96.69 101 LYS A C 1
ATOM 719 O O . LYS A 1 101 ? -7.251 6.075 -1.491 1.00 96.69 101 LYS A O 1
ATOM 724 N N . GLN A 1 102 ? -5.123 6.283 -0.821 1.00 95.69 102 GLN A N 1
ATOM 725 C CA . GLN A 1 102 ? -5.404 6.168 0.614 1.00 95.69 102 GLN A CA 1
ATOM 726 C C . GLN A 1 102 ? -6.278 7.334 1.097 1.00 95.69 102 GLN A C 1
ATOM 728 O O . GLN A 1 102 ? -7.267 7.121 1.797 1.00 95.69 102 GLN A O 1
ATOM 733 N N . ARG A 1 103 ? -5.977 8.563 0.656 1.00 95.06 103 ARG A N 1
ATOM 734 C CA . ARG A 1 103 ? -6.800 9.749 0.945 1.00 95.06 103 ARG A CA 1
ATOM 735 C C . ARG A 1 103 ? -8.201 9.628 0.352 1.00 95.06 103 ARG A C 1
ATOM 737 O O . ARG A 1 103 ? -9.176 9.893 1.051 1.00 95.06 103 ARG A O 1
ATOM 744 N N . ALA A 1 104 ? -8.315 9.186 -0.901 1.00 94.25 104 ALA A N 1
ATOM 745 C CA . ALA A 1 104 ? -9.609 8.953 -1.541 1.00 94.25 104 ALA A CA 1
ATOM 746 C C . ALA A 1 104 ? -10.418 7.857 -0.824 1.00 94.25 104 ALA A C 1
ATOM 748 O O . ALA A 1 104 ? -11.623 8.008 -0.615 1.00 94.25 104 ALA A O 1
ATOM 749 N N . PHE A 1 105 ? -9.756 6.780 -0.387 1.00 94.38 105 PHE A N 1
ATOM 750 C CA . PHE A 1 105 ? -10.372 5.726 0.412 1.00 94.38 105 PHE A CA 1
ATOM 751 C C . PHE A 1 105 ? -10.927 6.294 1.720 1.00 94.38 105 PHE A C 1
ATOM 753 O O . PHE A 1 105 ? -12.095 6.054 2.013 1.00 94.38 105 PHE A O 1
ATOM 760 N N . ALA A 1 106 ? -10.140 7.078 2.460 1.00 93.25 106 ALA A N 1
ATOM 761 C CA . ALA A 1 106 ? -10.560 7.677 3.728 1.00 93.25 106 ALA A CA 1
ATOM 762 C C . ALA A 1 106 ? -11.692 8.707 3.577 1.00 93.25 106 ALA A C 1
ATOM 764 O O . ALA A 1 106 ? -12.556 8.809 4.444 1.00 93.25 106 ALA A O 1
ATOM 765 N N . ALA A 1 107 ? -11.730 9.437 2.459 1.00 91.62 107 ALA A N 1
ATOM 766 C CA . ALA A 1 107 ? -12.777 10.417 2.170 1.00 91.62 107 ALA A CA 1
ATOM 767 C C . ALA A 1 107 ? -14.112 9.796 1.706 1.00 91.62 107 ALA A C 1
ATOM 769 O O . ALA A 1 107 ? -15.104 10.512 1.579 1.00 91.62 107 ALA A O 1
ATOM 770 N N . SER A 1 108 ? -14.150 8.488 1.437 1.00 86.31 108 SER A N 1
ATOM 771 C CA . SER A 1 108 ? -15.322 7.800 0.882 1.00 86.31 108 SER A CA 1
ATOM 772 C C . SER A 1 108 ? -16.160 7.097 1.956 1.00 86.31 108 SER A C 1
ATOM 774 O O . SER A 1 108 ? -15.631 6.540 2.920 1.00 86.31 108 SER A O 1
ATOM 776 N N . GLY A 1 109 ? -17.478 7.027 1.748 1.00 84.62 109 GLY A N 1
ATOM 777 C CA . GLY A 1 109 ? -18.400 6.346 2.663 1.00 84.62 109 GLY A CA 1
ATOM 778 C C . GLY A 1 109 ? -18.541 7.073 4.003 1.00 84.62 109 GLY A C 1
ATOM 779 O O . GLY A 1 109 ? -18.710 8.289 4.038 1.00 84.62 109 GLY A O 1
ATOM 780 N N . ASN A 1 110 ? -18.486 6.330 5.110 1.00 87.75 110 ASN A N 1
ATOM 781 C CA . ASN A 1 110 ? -18.553 6.877 6.470 1.00 87.75 110 ASN A CA 1
ATOM 782 C C . ASN A 1 110 ? -17.174 7.206 7.079 1.00 87.75 110 ASN A C 1
ATOM 784 O O . ASN A 1 110 ? -17.107 7.638 8.231 1.00 87.75 110 ASN A O 1
ATOM 788 N N . GLY A 1 111 ? -16.098 7.041 6.305 1.00 91.38 111 GLY A N 1
ATOM 789 C CA . GLY A 1 111 ? -14.718 7.214 6.743 1.00 91.38 111 GLY A CA 1
ATOM 790 C C . GLY A 1 111 ? -13.924 5.916 6.746 1.00 91.38 111 GLY A C 1
ATOM 791 O O . GLY A 1 111 ? -14.345 4.902 6.178 1.00 91.38 111 GLY A O 1
ATOM 792 N N . ALA A 1 112 ? -12.745 5.963 7.361 1.00 94.81 112 ALA A N 1
ATOM 793 C CA . ALA A 1 112 ? -11.830 4.833 7.390 1.00 94.81 112 ALA A CA 1
ATOM 794 C C . ALA A 1 112 ? -10.922 4.828 8.620 1.00 94.81 112 ALA A C 1
ATOM 796 O O . ALA A 1 112 ? -10.726 5.848 9.287 1.00 94.81 112 ALA A O 1
ATOM 797 N N . ILE A 1 113 ? -10.341 3.662 8.869 1.00 93.81 113 ILE A N 1
ATOM 798 C CA . ILE A 1 113 ? -9.245 3.440 9.803 1.00 93.81 113 ILE A CA 1
ATOM 799 C C . ILE A 1 113 ? -8.112 2.660 9.151 1.00 93.81 113 ILE A C 1
ATOM 801 O O . ILE A 1 113 ? -8.426 1.739 8.362 1.00 93.81 113 ILE A O 1
#

Secondary structure (DSSP, 8-state):
-PPPEE------TTSSHHHHHHHHHHHHTPBP--GGGHHHHHHHHHHHTT--TT-HHHHHHHHHH--TTS--HHHHT-HHHHHHHHHHHT-HHHHHHHHHHHHHHHHSTTEE-

Foldseek 3Di:
DDFFDEDDDDDDPPPCRQVVQVVVCVVVVAAEFDLVLLLLQLLVVCVVVVHDLQPLVSSLVSLLPDDRNPDDCVVSVDPVSVVSSVSNVVRPSSVVSNVVVVVVSQRDDRGYD

Nearest PDB structures (foldseek):
  4die-assembly5_C  TM=7.976E-01  e=1.306E-05  Mycobacteroides abscessus ATCC 19977
  2feo-assembly1_A  TM=8.345E-01  e=3.566E-05  Escherichia coli
  4die-assembly4_B  TM=7.963E-01  e=2.358E-05  Mycobacteroides abscessus ATCC 19977
  4die-assembly6_D  TM=7.956E-01  e=2.358E-05  Mycobacteroides abscessus ATCC 19977
  3w8n-assembly1_A  TM=6.978E-01  e=3.573E-04  Thermus thermophilus HB8

pLDDT: mean 94.05, std 5.32, range [64.31, 98.62]

Radius of gyration: 14.47 Å; Cα contacts (8 Å, |Δi|>4): 136; chains: 1; bounding box: 34×32×34 Å